Protein AF-A0A919ZHY4-F1 (afdb_monomer_lite)

pLDDT: mean 81.34, std 18.04, range [45.19, 97.44]

Sequence (97 aa):
MRNLLSIFLLAVLLSGCASEQDLTLETATSRALDKVPGCGNHLETFNKVNESQEKEDGFVITIQQDCEPKDGEGPQMRSDYTYYVTKNEVKIVKDNN

Radius of gyration: 21.45 Å; chains: 1; bounding box: 47×31×69 Å

Structure (mmCIF, N/CA/C/O backbone):
data_AF-A0A919ZHY4-F1
#
_entry.id   AF-A0A919ZHY4-F1
#
loop_
_atom_site.group_PDB
_atom_site.id
_atom_site.type_symbol
_atom_site.label_atom_id
_atom_site.label_alt_id
_atom_site.label_comp_id
_atom_site.label_asym_id
_atom_site.label_entity_id
_atom_site.lab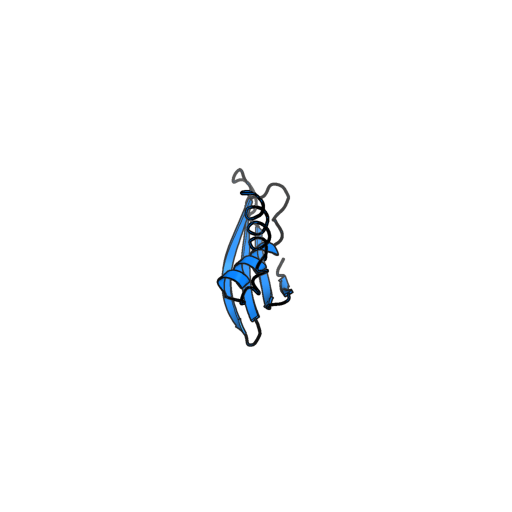el_seq_id
_atom_site.pdbx_PDB_ins_code
_atom_site.Cartn_x
_atom_site.Cartn_y
_atom_site.Cartn_z
_atom_site.occupancy
_atom_site.B_iso_or_equiv
_atom_site.auth_seq_id
_atom_site.auth_comp_id
_atom_site.auth_asym_id
_atom_site.auth_atom_id
_atom_site.pdbx_PDB_model_num
ATOM 1 N N . MET A 1 1 ? 34.985 -21.722 45.719 1.00 48.34 1 MET A N 1
ATOM 2 C CA . MET A 1 1 ? 33.636 -21.894 45.134 1.00 48.34 1 MET A CA 1
ATOM 3 C C . MET A 1 1 ? 33.112 -20.536 44.680 1.00 48.34 1 MET A C 1
ATOM 5 O O . MET A 1 1 ? 32.348 -19.893 45.379 1.00 48.34 1 MET A O 1
ATOM 9 N N . ARG A 1 2 ? 33.633 -20.046 43.554 1.00 48.62 2 ARG A N 1
ATOM 10 C CA . ARG A 1 2 ? 33.455 -18.675 43.060 1.00 48.62 2 ARG A CA 1
ATOM 11 C C . ARG A 1 2 ? 33.399 -18.768 41.539 1.00 48.62 2 ARG A C 1
ATOM 13 O O . ARG A 1 2 ? 34.424 -18.538 40.927 1.00 48.62 2 ARG A O 1
ATOM 20 N N . ASN A 1 3 ? 32.310 -19.307 40.975 1.00 50.69 3 ASN A N 1
ATOM 21 C CA . ASN A 1 3 ? 32.029 -19.254 39.523 1.00 50.69 3 ASN A CA 1
ATOM 22 C C . ASN A 1 3 ? 30.688 -19.880 39.073 1.00 50.69 3 ASN A C 1
ATOM 24 O O . ASN A 1 3 ? 30.517 -20.147 37.892 1.00 50.69 3 ASN A O 1
ATOM 28 N N . LEU A 1 4 ? 29.713 -20.108 39.964 1.00 53.50 4 LEU A N 1
ATOM 29 C CA . LEU A 1 4 ? 28.413 -20.686 39.568 1.00 53.50 4 LEU A CA 1
ATOM 30 C C . LEU A 1 4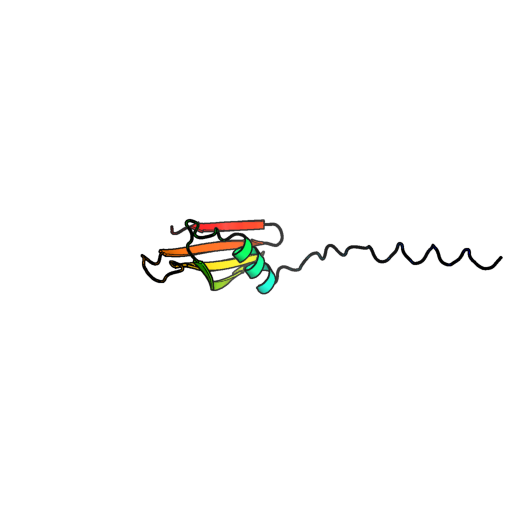 ? 27.291 -19.655 39.342 1.00 53.50 4 LEU A C 1
ATOM 32 O O . LEU A 1 4 ? 26.180 -20.042 39.008 1.00 53.50 4 LEU A O 1
ATOM 36 N N . LEU A 1 5 ? 27.559 -18.352 39.486 1.00 51.03 5 LEU A N 1
ATOM 37 C CA . LEU A 1 5 ? 26.530 -17.307 39.345 1.00 51.03 5 LEU A CA 1
ATOM 38 C C . LEU A 1 5 ? 26.439 -16.691 37.939 1.00 51.03 5 LEU A C 1
ATOM 40 O O . LEU A 1 5 ? 25.485 -15.979 37.649 1.00 51.03 5 LEU A O 1
ATOM 44 N N . SER A 1 6 ? 27.387 -16.972 37.044 1.00 52.75 6 SER A N 1
ATOM 45 C CA . SER A 1 6 ? 27.482 -16.265 35.756 1.00 52.75 6 SER A CA 1
ATOM 46 C C . SER A 1 6 ? 26.657 -16.876 34.618 1.00 52.75 6 SER A C 1
ATOM 48 O O . SER A 1 6 ? 26.645 -16.318 33.528 1.00 52.75 6 SER A O 1
ATOM 50 N N . ILE A 1 7 ? 25.959 -17.996 34.841 1.00 54.53 7 ILE A N 1
ATOM 51 C CA . ILE A 1 7 ? 25.206 -18.695 33.779 1.00 54.53 7 ILE A CA 1
ATOM 52 C C . ILE A 1 7 ? 23.713 -18.314 33.776 1.00 54.53 7 ILE A C 1
ATOM 54 O O . ILE A 1 7 ? 23.034 -18.479 32.769 1.00 54.53 7 ILE A O 1
ATOM 58 N N . PHE A 1 8 ? 23.190 -17.722 34.854 1.00 49.59 8 PHE A N 1
ATOM 59 C CA . PHE A 1 8 ? 21.747 -17.470 34.979 1.00 49.59 8 PHE A CA 1
ATOM 60 C C . PHE A 1 8 ? 21.251 -16.152 34.359 1.00 49.59 8 PHE A C 1
ATOM 62 O O . PHE A 1 8 ? 20.047 -15.921 34.311 1.00 49.59 8 PHE A O 1
ATOM 69 N N . LEU A 1 9 ? 22.148 -15.291 33.866 1.00 49.12 9 LEU A N 1
ATOM 70 C CA . LEU A 1 9 ? 21.794 -13.937 33.415 1.00 49.12 9 LEU A CA 1
ATOM 71 C C . LEU A 1 9 ? 21.651 -13.773 31.894 1.00 49.12 9 LEU A C 1
ATOM 73 O O . LEU A 1 9 ? 21.285 -12.692 31.445 1.00 49.12 9 LEU A O 1
ATOM 77 N N . LEU A 1 10 ? 21.8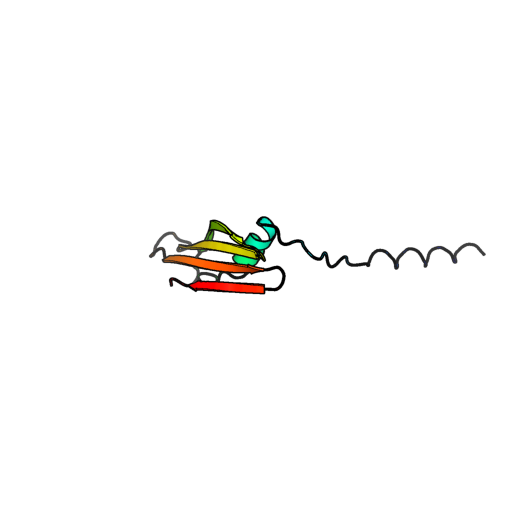98 -14.821 31.097 1.00 50.09 10 LEU A N 1
ATOM 78 C CA . LEU A 1 10 ? 21.817 -14.736 29.630 1.00 50.09 10 LEU A CA 1
ATOM 79 C C . LEU A 1 10 ? 20.512 -15.271 29.017 1.00 50.09 10 LEU A C 1
ATOM 81 O O . LEU A 1 10 ? 20.324 -15.154 27.812 1.00 50.09 10 LEU A O 1
ATOM 85 N N . ALA A 1 11 ? 19.602 -15.840 29.813 1.00 49.97 11 ALA A N 1
ATOM 86 C CA . ALA A 1 11 ? 18.373 -16.453 29.294 1.00 49.97 11 ALA A CA 1
ATOM 87 C C . ALA A 1 11 ? 17.163 -15.497 29.215 1.00 49.97 11 ALA A C 1
ATOM 89 O O . ALA A 1 11 ? 16.130 -15.873 28.673 1.00 49.97 11 ALA A O 1
ATOM 90 N N . VAL A 1 12 ? 17.263 -14.268 29.739 1.00 51.25 12 VAL A N 1
ATOM 91 C CA . VAL A 1 12 ? 16.095 -13.373 29.902 1.00 51.25 12 VAL A CA 1
ATOM 92 C C . VAL A 1 12 ? 15.951 -12.337 28.771 1.00 51.25 12 VAL A C 1
ATOM 94 O O . VAL A 1 12 ? 14.889 -11.743 28.609 1.00 51.25 12 VAL A O 1
ATOM 97 N N . LEU A 1 13 ? 16.969 -12.153 27.923 1.00 49.31 13 LEU A N 1
ATOM 98 C CA . LEU A 1 13 ? 16.958 -11.115 26.874 1.00 49.31 13 LEU A CA 1
ATOM 99 C C . LEU A 1 13 ? 16.424 -11.578 25.508 1.00 49.31 13 LEU A C 1
ATOM 101 O O . LEU A 1 13 ? 16.356 -10.778 24.583 1.00 49.31 13 LEU A O 1
ATOM 105 N N . LEU A 1 14 ? 16.002 -12.839 25.382 1.00 51.31 14 LEU A N 1
ATOM 106 C CA . LEU A 1 14 ? 15.271 -13.342 24.210 1.00 51.31 14 LEU A CA 1
ATOM 107 C C . LEU A 1 14 ? 13.773 -13.508 24.495 1.00 51.31 14 LEU A C 1
ATOM 109 O O . LEU A 1 14 ? 13.097 -14.298 23.838 1.00 51.31 14 LEU A O 1
ATOM 113 N N . SER A 1 15 ? 13.229 -12.738 25.444 1.00 48.19 15 SER A N 1
ATOM 114 C CA . SER A 1 15 ? 11.807 -12.401 25.390 1.00 48.19 15 SER A CA 1
ATOM 115 C C . SER A 1 15 ? 11.627 -11.461 24.202 1.00 48.19 15 SER A C 1
ATOM 117 O O . SER A 1 15 ? 11.627 -10.240 24.322 1.00 48.19 15 SER A O 1
ATOM 119 N N . GLY A 1 16 ? 11.566 -12.058 23.011 1.00 47.94 16 GLY A N 1
ATOM 120 C CA . GLY A 1 16 ? 11.042 -11.393 21.840 1.00 47.94 16 GLY A CA 1
ATOM 121 C C . GLY A 1 16 ? 9.655 -10.902 22.208 1.00 47.94 16 GLY A C 1
ATOM 122 O O . GLY A 1 16 ? 8.702 -11.679 22.219 1.00 47.94 16 GLY A O 1
ATOM 123 N N . CYS A 1 17 ? 9.551 -9.617 22.535 1.00 45.19 17 CYS A N 1
ATOM 124 C CA . CYS A 1 17 ? 8.318 -8.892 22.344 1.00 45.19 17 CYS A CA 1
ATOM 125 C C . CYS A 1 17 ? 8.029 -9.012 20.850 1.00 45.19 17 CYS A C 1
ATOM 127 O O . CYS A 1 17 ? 8.503 -8.213 20.044 1.00 45.19 17 CYS A O 1
ATOM 129 N N . ALA A 1 18 ? 7.272 -10.040 20.468 1.00 52.16 18 ALA A N 1
ATOM 130 C CA . ALA A 1 18 ? 6.358 -9.913 19.356 1.00 52.16 18 ALA A CA 1
ATOM 131 C C . ALA A 1 18 ? 5.416 -8.787 19.778 1.00 52.16 18 ALA A C 1
ATOM 133 O O . ALA A 1 18 ? 4.415 -9.019 20.450 1.00 52.16 18 ALA A O 1
ATOM 134 N N . SER A 1 19 ? 5.856 -7.549 19.533 1.00 51.62 19 SER A N 1
ATOM 135 C CA . SER A 1 19 ? 5.055 -6.358 19.724 1.00 51.62 19 SER A CA 1
ATOM 136 C C . SER A 1 19 ? 3.766 -6.646 18.980 1.00 51.62 19 SER A C 1
ATOM 138 O O . SER A 1 19 ? 3.790 -6.778 17.757 1.00 51.62 19 SER A O 1
ATOM 140 N N . GLU A 1 20 ? 2.660 -6.776 19.706 1.00 52.53 20 GLU A N 1
ATOM 141 C CA . GLU A 1 20 ? 1.356 -6.478 19.139 1.00 52.53 20 GLU A CA 1
ATOM 142 C C . GLU A 1 20 ? 1.488 -5.043 18.634 1.00 52.53 20 GLU A C 1
ATOM 144 O O . GLU A 1 20 ? 1.484 -4.087 19.404 1.00 52.53 20 GLU A O 1
ATOM 149 N N . GLN A 1 21 ? 1.848 -4.897 17.360 1.00 60.19 21 GLN A N 1
ATOM 150 C CA . GLN A 1 21 ? 2.108 -3.602 16.769 1.00 60.19 21 GLN A CA 1
ATOM 151 C C . GLN A 1 21 ? 0.735 -2.962 16.647 1.00 60.19 21 GLN A C 1
ATOM 153 O O . GLN A 1 21 ? -0.108 -3.430 15.874 1.00 60.19 21 GLN A O 1
ATOM 158 N N . ASP A 1 22 ? 0.472 -1.960 17.482 1.00 72.25 22 ASP A N 1
ATOM 159 C CA . ASP A 1 22 ? -0.749 -1.190 17.351 1.00 72.25 22 ASP A CA 1
ATOM 160 C C . ASP A 1 22 ? -0.860 -0.681 15.916 1.00 72.25 22 ASP A C 1
ATOM 162 O O . ASP A 1 22 ? 0.116 -0.248 15.298 1.00 72.25 22 ASP A O 1
ATOM 166 N N . LEU A 1 23 ? -2.060 -0.810 15.356 1.00 86.75 23 LEU A N 1
ATOM 167 C CA . LEU A 1 23 ? -2.313 -0.416 13.985 1.00 86.75 23 LEU A CA 1
ATOM 168 C C . LEU A 1 23 ? -2.352 1.108 13.936 1.00 86.75 23 LEU A C 1
ATOM 170 O O . LEU A 1 23 ? -3.379 1.724 14.195 1.00 86.75 23 LEU A O 1
ATOM 174 N N . THR A 1 24 ? -1.208 1.702 13.630 1.00 93.19 24 THR A N 1
ATOM 175 C CA . THR A 1 24 ? -1.082 3.125 13.323 1.00 93.19 24 THR A CA 1
ATOM 176 C C . THR A 1 24 ? -1.209 3.344 11.819 1.00 93.19 24 THR A C 1
ATOM 178 O O . THR A 1 24 ? -1.014 2.412 11.034 1.00 93.19 24 THR A O 1
ATOM 181 N N . LEU A 1 25 ? -1.471 4.584 11.396 1.00 93.62 25 LEU A N 1
ATOM 182 C CA . LEU A 1 25 ? -1.464 4.944 9.977 1.00 93.62 25 LEU A CA 1
ATOM 183 C C . LEU A 1 25 ? -0.126 4.590 9.303 1.00 93.62 25 LEU A C 1
ATOM 185 O O . LEU A 1 25 ? -0.117 4.098 8.177 1.00 93.62 25 LEU A O 1
ATOM 189 N N . GLU A 1 26 ? 0.998 4.797 9.991 1.00 94.25 26 GLU A N 1
ATOM 190 C CA . GLU A 1 26 ? 2.334 4.473 9.480 1.00 94.25 26 GLU A CA 1
ATOM 191 C C . GLU A 1 26 ? 2.487 2.964 9.248 1.00 94.25 26 GLU A C 1
ATOM 193 O O . GLU A 1 26 ? 2.842 2.528 8.151 1.00 94.25 26 GLU A O 1
ATOM 198 N N . THR A 1 27 ? 2.140 2.149 10.249 1.00 94.19 27 THR A N 1
ATOM 199 C CA . THR A 1 27 ? 2.203 0.686 10.137 1.00 94.19 27 THR A CA 1
ATOM 200 C C . THR A 1 27 ? 1.213 0.159 9.097 1.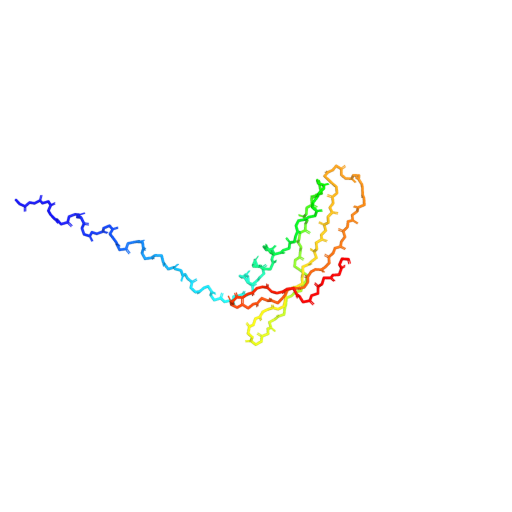00 94.19 27 THR A C 1
ATOM 202 O O . THR A 1 27 ? 1.554 -0.742 8.333 1.00 94.19 27 THR A O 1
ATOM 205 N N . ALA A 1 28 ? 0.006 0.727 9.017 1.00 94.94 28 ALA A N 1
ATOM 206 C CA . ALA A 1 28 ? -0.991 0.358 8.016 1.00 94.94 28 ALA A CA 1
ATOM 207 C C . ALA A 1 28 ? -0.511 0.671 6.592 1.00 94.94 28 ALA A C 1
ATOM 209 O O . ALA A 1 28 ? -0.635 -0.161 5.696 1.00 94.94 28 ALA A O 1
ATOM 210 N N . THR A 1 29 ? 0.093 1.843 6.404 1.00 96.06 29 THR A N 1
ATOM 211 C CA . THR A 1 29 ? 0.661 2.279 5.125 1.00 96.06 29 THR A CA 1
ATOM 212 C C . THR A 1 29 ? 1.810 1.379 4.689 1.00 96.06 29 THR A C 1
ATOM 214 O O . THR A 1 29 ? 1.822 0.913 3.552 1.00 96.06 29 THR A O 1
ATOM 217 N N . SER A 1 30 ? 2.740 1.085 5.601 1.00 95.88 30 SER A N 1
ATOM 218 C CA . SER A 1 30 ? 3.854 0.165 5.349 1.00 95.88 30 SER A CA 1
ATOM 219 C C . SER A 1 30 ? 3.344 -1.221 4.929 1.00 95.88 30 SER A C 1
ATOM 221 O O . SER A 1 30 ? 3.701 -1.734 3.870 1.00 95.88 30 SER A O 1
ATOM 223 N N . ARG A 1 31 ? 2.374 -1.767 5.676 1.00 95.19 31 ARG A N 1
ATOM 224 C CA . ARG A 1 31 ? 1.736 -3.054 5.356 1.00 95.19 31 ARG A CA 1
ATOM 225 C C . ARG A 1 31 ? 0.998 -3.055 4.016 1.00 95.19 31 ARG A C 1
ATOM 227 O O . ARG A 1 31 ? 0.942 -4.101 3.374 1.00 95.19 31 ARG A O 1
ATOM 234 N N . ALA A 1 32 ? 0.397 -1.936 3.612 1.00 95.88 32 ALA A N 1
ATOM 235 C CA . ALA A 1 32 ? -0.243 -1.810 2.305 1.00 95.88 32 ALA A CA 1
ATOM 236 C C . ALA A 1 32 ? 0.797 -1.768 1.175 1.00 95.88 32 ALA A C 1
ATOM 238 O O . ALA A 1 32 ? 0.643 -2.487 0.191 1.00 95.88 32 ALA A O 1
ATOM 239 N N . LEU A 1 33 ? 1.878 -0.995 1.340 1.00 95.50 33 LEU A N 1
ATOM 240 C CA . LEU A 1 33 ? 2.980 -0.903 0.373 1.00 95.50 33 LEU A CA 1
ATOM 241 C C . LEU A 1 33 ? 3.639 -2.264 0.117 1.00 95.50 33 LEU A C 1
ATOM 243 O O . LEU A 1 33 ? 3.885 -2.601 -1.039 1.00 95.50 33 LEU A O 1
ATOM 247 N N . ASP A 1 34 ? 3.821 -3.082 1.157 1.00 95.19 34 ASP A N 1
ATOM 248 C CA . ASP A 1 34 ? 4.358 -4.449 1.046 1.00 95.19 34 ASP A CA 1
ATOM 249 C C . ASP A 1 34 ? 3.475 -5.402 0.217 1.00 95.19 34 ASP A C 1
ATOM 251 O O . ASP A 1 34 ? 3.909 -6.493 -0.166 1.00 95.19 34 ASP A O 1
ATOM 255 N N . LYS A 1 35 ? 2.209 -5.038 -0.028 1.00 94.88 35 LYS A N 1
ATOM 256 C CA . LYS A 1 35 ? 1.259 -5.825 -0.829 1.00 94.88 35 LYS A CA 1
ATOM 257 C C . LYS A 1 35 ? 1.087 -5.320 -2.254 1.00 94.88 35 LYS A C 1
ATOM 259 O O . LYS A 1 35 ? 0.432 -6.012 -3.036 1.00 94.88 35 LYS A O 1
ATOM 264 N N . VAL A 1 36 ? 1.663 -4.170 -2.597 1.00 93.31 36 VAL A N 1
ATOM 265 C CA . VAL A 1 36 ? 1.623 -3.646 -3.962 1.00 93.31 36 VAL A CA 1
ATOM 266 C C . VAL A 1 36 ? 2.494 -4.539 -4.854 1.00 93.31 36 VAL A C 1
ATOM 268 O O . VAL A 1 36 ? 3.667 -4.753 -4.534 1.00 93.31 36 VAL A O 1
ATOM 271 N N . PRO A 1 37 ? 1.963 -5.092 -5.959 1.00 91.69 37 PRO A N 1
ATOM 272 C CA . PRO A 1 37 ? 2.766 -5.898 -6.872 1.00 91.69 37 PRO A CA 1
ATOM 273 C C . PRO A 1 37 ? 3.848 -5.036 -7.534 1.00 91.69 37 PRO A C 1
ATOM 275 O O . PRO A 1 37 ? 3.636 -3.860 -7.787 1.00 91.69 37 PRO A O 1
ATOM 278 N N . GLY A 1 38 ? 5.014 -5.603 -7.842 1.00 90.50 38 GLY A N 1
ATOM 279 C CA . GLY A 1 38 ? 6.009 -4.900 -8.660 1.00 90.50 38 GLY A CA 1
ATOM 280 C C . GLY A 1 38 ? 5.581 -4.827 -10.129 1.00 90.50 38 GLY A C 1
ATOM 281 O O . GLY A 1 38 ? 4.925 -5.742 -10.624 1.00 90.50 38 GLY A O 1
ATOM 282 N N . CYS A 1 39 ? 6.026 -3.796 -10.850 1.00 88.62 39 CYS A N 1
ATOM 283 C CA . CYS A 1 39 ? 5.683 -3.574 -12.263 1.00 88.62 39 CYS A CA 1
ATOM 284 C C . CYS A 1 39 ? 6.188 -4.664 -13.236 1.00 88.62 39 CYS A C 1
ATOM 286 O O . CYS A 1 39 ? 5.734 -4.745 -14.377 1.00 88.62 39 CYS A O 1
ATOM 288 N N . GLY A 1 40 ? 7.138 -5.508 -12.811 1.00 84.62 40 GLY A N 1
ATOM 289 C CA . GLY A 1 40 ? 7.739 -6.548 -13.652 1.00 84.62 40 GLY A CA 1
ATOM 290 C C . GLY A 1 40 ? 8.574 -5.991 -14.817 1.00 84.62 40 GLY A C 1
ATOM 291 O O . GLY A 1 40 ? 8.899 -4.809 -14.859 1.00 84.62 40 GLY A O 1
ATOM 292 N N . ASN A 1 41 ? 8.970 -6.867 -15.751 1.00 78.06 41 ASN A N 1
ATOM 293 C CA . ASN A 1 41 ? 9.526 -6.529 -17.077 1.00 78.06 41 ASN A CA 1
ATOM 294 C C . ASN A 1 41 ? 10.601 -5.422 -17.124 1.00 78.06 41 ASN A C 1
ATOM 296 O O . ASN A 1 41 ? 10.612 -4.606 -18.038 1.00 78.06 41 ASN A O 1
ATOM 300 N N . HIS A 1 42 ? 11.518 -5.405 -16.153 1.00 79.25 42 HIS A N 1
ATOM 301 C CA . HIS A 1 42 ? 12.592 -4.405 -16.045 1.00 79.25 42 HIS A CA 1
ATOM 302 C C . HIS A 1 42 ? 12.125 -2.950 -15.887 1.00 79.25 42 HIS A C 1
ATOM 304 O O . HIS A 1 42 ? 12.947 -2.045 -16.022 1.00 79.25 42 HIS A O 1
ATOM 310 N N . LEU A 1 43 ? 10.859 -2.728 -15.536 1.00 87.88 43 LEU A N 1
ATOM 311 C CA . LEU A 1 43 ? 10.341 -1.413 -15.186 1.00 87.88 43 LEU A CA 1
ATOM 312 C C . LEU A 1 43 ? 10.734 -1.055 -13.750 1.00 87.88 43 LEU A C 1
ATOM 314 O O . LEU A 1 43 ? 10.764 -1.908 -12.856 1.00 87.88 43 LEU A O 1
ATOM 318 N N . GLU A 1 44 ? 11.034 0.216 -13.533 1.00 90.75 44 GLU A N 1
ATOM 319 C CA . GLU A 1 44 ? 11.145 0.802 -12.206 1.00 90.75 44 GLU A CA 1
ATOM 320 C C . GLU A 1 44 ? 9.748 1.016 -11.632 1.00 90.75 44 GLU A C 1
ATOM 322 O O . GLU A 1 44 ? 8.813 1.380 -12.342 1.00 90.75 44 GLU A O 1
ATOM 327 N N . THR A 1 45 ? 9.599 0.717 -10.345 1.00 92.19 45 THR A N 1
ATOM 328 C CA . THR A 1 45 ? 8.328 0.821 -9.629 1.00 92.19 45 THR A CA 1
ATOM 329 C C . THR A 1 45 ? 8.408 1.978 -8.650 1.00 92.19 45 THR A C 1
ATOM 331 O O . THR A 1 45 ? 9.228 1.950 -7.730 1.00 92.19 45 THR A O 1
ATOM 334 N N . PHE A 1 46 ? 7.523 2.955 -8.808 1.00 92.88 46 PHE A N 1
ATOM 335 C CA . PHE A 1 46 ? 7.377 4.082 -7.898 1.00 92.88 46 PHE A CA 1
ATOM 336 C C . PHE A 1 46 ? 5.996 4.026 -7.262 1.00 92.88 46 PHE A C 1
ATOM 338 O O . PHE A 1 46 ? 4.982 4.158 -7.938 1.00 92.88 46 PHE A O 1
ATOM 345 N N . ASN A 1 47 ? 5.954 3.831 -5.947 1.00 94.69 47 ASN A N 1
ATOM 346 C CA . ASN A 1 47 ? 4.704 3.784 -5.201 1.00 94.69 47 ASN A CA 1
ATOM 347 C C . ASN A 1 47 ? 4.540 5.072 -4.398 1.00 94.69 47 ASN A C 1
ATOM 349 O O . ASN A 1 47 ? 5.453 5.498 -3.685 1.00 94.69 47 ASN A O 1
ATOM 353 N N . LYS A 1 48 ? 3.354 5.666 -4.474 1.00 95.38 48 LYS A N 1
ATOM 354 C CA . LYS A 1 48 ? 2.980 6.856 -3.717 1.00 95.38 48 LYS A CA 1
ATOM 355 C C . LYS A 1 48 ? 1.631 6.638 -3.052 1.00 95.38 48 LYS A C 1
ATOM 357 O O . LYS A 1 48 ? 0.650 6.293 -3.700 1.00 95.38 48 LYS A O 1
ATOM 362 N N . VAL A 1 49 ? 1.564 6.907 -1.756 1.00 95.94 49 VAL A N 1
ATOM 363 C CA . VAL A 1 49 ? 0.295 6.941 -1.026 1.00 95.94 49 VAL A CA 1
ATOM 364 C C . VAL A 1 49 ? -0.428 8.231 -1.397 1.00 95.94 49 VAL A C 1
ATOM 366 O O . VAL A 1 49 ? 0.076 9.324 -1.135 1.00 95.94 49 VAL A O 1
ATOM 369 N N . ASN A 1 50 ? -1.584 8.103 -2.041 1.00 94.19 50 ASN A N 1
ATOM 370 C CA . ASN A 1 50 ? -2.395 9.243 -2.463 1.00 94.19 50 ASN A CA 1
ATOM 371 C C . ASN A 1 50 ? -3.426 9.628 -1.401 1.00 94.19 50 ASN A C 1
ATOM 373 O O . ASN A 1 50 ? -3.647 10.814 -1.167 1.00 94.19 50 ASN A O 1
ATOM 377 N N . GLU A 1 51 ? -4.040 8.638 -0.752 1.00 95.00 51 GLU A N 1
ATOM 378 C CA . GLU A 1 51 ? -5.076 8.858 0.254 1.00 95.00 51 GLU A CA 1
ATOM 379 C C . GLU A 1 51 ? -4.998 7.801 1.356 1.00 95.00 51 GLU A C 1
ATOM 381 O O . GLU A 1 51 ? -4.673 6.638 1.110 1.00 95.00 51 GLU A O 1
ATOM 386 N N . SER A 1 52 ? -5.334 8.214 2.575 1.00 95.62 52 SER A N 1
ATOM 387 C CA . SER A 1 52 ? -5.509 7.328 3.717 1.00 95.62 52 SER A CA 1
ATOM 388 C C . SER A 1 52 ? -6.712 7.762 4.541 1.00 95.62 52 SER A C 1
ATOM 390 O O . SER A 1 52 ? -6.801 8.927 4.931 1.00 95.62 52 SER A O 1
ATOM 392 N N . GLN A 1 53 ? -7.604 6.827 4.851 1.00 96.44 53 GLN A N 1
ATOM 393 C CA . GLN A 1 53 ? -8.799 7.076 5.647 1.00 96.44 53 GLN A CA 1
ATOM 394 C C . GLN A 1 53 ? -8.879 6.088 6.810 1.00 96.44 53 GLN A C 1
ATOM 396 O O . GLN A 1 53 ? -8.876 4.877 6.601 1.00 96.44 53 GLN A O 1
ATOM 401 N N . GLU A 1 54 ? -9.008 6.603 8.028 1.00 95.50 54 GLU A N 1
ATOM 402 C CA . GLU A 1 54 ? -9.268 5.790 9.217 1.00 95.50 54 GLU A CA 1
ATOM 403 C C . GLU A 1 54 ? -10.722 5.282 9.230 1.00 95.50 54 GLU A C 1
ATOM 405 O O . GLU A 1 54 ? -11.660 5.985 8.829 1.00 95.50 54 GLU A O 1
ATOM 410 N N . LYS A 1 55 ? -10.899 4.034 9.661 1.00 93.88 55 LYS A N 1
ATOM 411 C CA . LYS A 1 55 ? -12.174 3.335 9.861 1.00 93.88 55 LYS A CA 1
ATOM 412 C C . LYS A 1 55 ? -12.204 2.748 11.272 1.00 93.88 55 LYS A C 1
ATOM 414 O O . LYS A 1 55 ? -11.202 2.762 11.973 1.00 93.88 55 LYS A O 1
ATOM 419 N N . GLU A 1 56 ? -13.358 2.225 11.677 1.00 90.38 56 GLU A N 1
ATOM 420 C CA . GLU A 1 56 ? -13.589 1.725 13.040 1.00 90.38 56 GLU A CA 1
ATOM 421 C C . GLU A 1 56 ? -12.572 0.656 13.485 1.00 90.38 56 GLU A C 1
ATOM 423 O O . GLU A 1 56 ? -12.126 0.679 14.629 1.00 90.38 56 GLU A O 1
ATOM 428 N N . ASP A 1 57 ? -12.162 -0.243 12.584 1.00 92.31 57 ASP A N 1
ATOM 429 C CA . ASP A 1 57 ? -11.235 -1.347 12.871 1.00 92.31 57 ASP A CA 1
ATOM 430 C C . ASP A 1 57 ? -9.967 -1.355 11.991 1.00 92.31 57 ASP A C 1
ATOM 432 O O . ASP A 1 57 ? -9.214 -2.338 11.980 1.00 92.31 57 ASP A O 1
ATOM 436 N N . GLY A 1 58 ? -9.696 -0.271 11.254 1.00 94.75 58 GLY A N 1
ATOM 437 C CA . GLY A 1 58 ? -8.610 -0.265 10.278 1.00 94.75 58 GLY A CA 1
ATOM 438 C C . GLY A 1 58 ? -8.392 1.033 9.509 1.00 94.75 58 GLY A C 1
ATOM 439 O O . GLY A 1 58 ? -8.900 2.094 9.856 1.00 94.75 58 GLY A O 1
ATOM 440 N N . PHE A 1 59 ? -7.634 0.927 8.420 1.00 96.88 59 PHE A N 1
ATOM 441 C CA . PHE A 1 59 ? -7.359 2.017 7.487 1.00 96.88 59 PHE A CA 1
ATOM 442 C C . PHE A 1 59 ? -7.649 1.580 6.055 1.00 96.88 59 PHE A C 1
ATOM 444 O O . PHE A 1 59 ? -7.294 0.477 5.642 1.00 96.88 59 PHE A O 1
ATOM 451 N N . VAL A 1 60 ? -8.256 2.467 5.273 1.00 96.88 60 VAL A N 1
ATOM 452 C CA . VAL A 1 60 ? -8.293 2.363 3.812 1.00 96.88 60 VAL A CA 1
ATOM 453 C C . VAL A 1 60 ? -7.128 3.180 3.266 1.00 96.88 60 VAL A C 1
ATOM 455 O O . VAL A 1 60 ? -7.053 4.375 3.541 1.00 96.88 60 VAL A O 1
ATOM 458 N N . ILE A 1 61 ? -6.224 2.553 2.517 1.00 97.44 61 ILE A N 1
ATOM 459 C CA . ILE A 1 61 ? -5.032 3.187 1.940 1.00 97.44 61 ILE A CA 1
ATOM 460 C C . ILE A 1 61 ? -5.096 3.057 0.418 1.00 97.44 61 ILE A C 1
ATOM 462 O O . ILE A 1 61 ? -5.191 1.943 -0.099 1.00 97.44 61 ILE A O 1
ATOM 466 N N . THR A 1 62 ? -5.015 4.177 -0.295 1.00 96.94 62 THR A N 1
ATOM 467 C CA . THR A 1 62 ? -4.943 4.214 -1.761 1.00 96.94 62 THR A CA 1
ATOM 468 C C . THR A 1 62 ? -3.524 4.552 -2.194 1.00 96.94 62 THR A C 1
ATOM 470 O O . THR A 1 62 ? -2.983 5.601 -1.829 1.00 96.94 62 THR A O 1
ATOM 473 N N . ILE A 1 63 ? -2.928 3.665 -2.984 1.00 96.94 63 ILE A N 1
ATOM 474 C CA . ILE A 1 63 ? -1.558 3.758 -3.478 1.00 96.94 63 ILE A CA 1
ATOM 475 C C . ILE A 1 63 ? -1.601 3.868 -4.996 1.00 96.94 63 ILE A C 1
ATOM 477 O O . ILE A 1 63 ? -2.124 2.981 -5.664 1.00 96.94 63 ILE A O 1
ATOM 481 N N . GLN A 1 64 ? -1.013 4.933 -5.524 1.00 95.94 64 GLN A N 1
ATOM 482 C CA . GLN A 1 64 ? -0.695 5.046 -6.938 1.00 95.94 64 GLN A CA 1
ATOM 483 C C . GLN A 1 64 ? 0.658 4.396 -7.183 1.00 95.94 64 GLN A C 1
ATOM 485 O O . GLN A 1 64 ? 1.645 4.709 -6.512 1.00 95.94 64 GLN A O 1
ATOM 490 N N . GLN A 1 65 ? 0.690 3.507 -8.158 1.00 95.00 65 GLN A N 1
ATOM 491 C CA . GLN A 1 65 ? 1.893 2.920 -8.700 1.00 95.00 65 GLN A CA 1
ATOM 492 C C . GLN A 1 65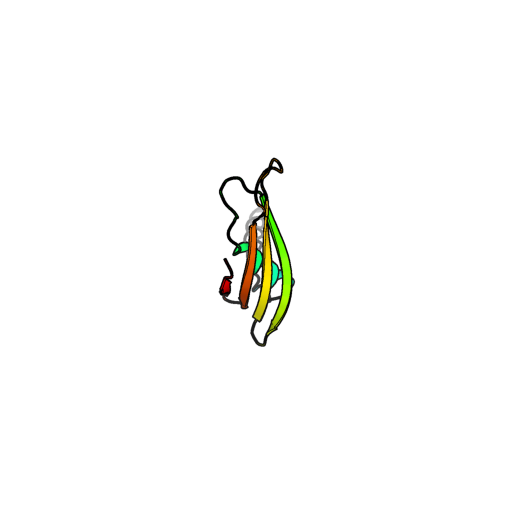 ? 2.157 3.520 -10.075 1.00 95.00 65 GLN A C 1
ATOM 494 O O . GLN A 1 65 ? 1.308 3.450 -10.962 1.00 95.00 65 GLN A O 1
ATOM 499 N N . ASP A 1 66 ? 3.353 4.063 -10.244 1.00 92.94 66 ASP A N 1
ATOM 500 C CA . ASP A 1 66 ? 3.911 4.432 -11.533 1.00 92.94 66 ASP A CA 1
ATOM 501 C C . ASP A 1 66 ? 4.987 3.408 -11.919 1.00 92.94 66 ASP A C 1
ATOM 503 O O . ASP A 1 66 ? 5.898 3.106 -11.143 1.00 92.94 66 ASP A O 1
ATOM 507 N N . CYS A 1 67 ? 4.861 2.863 -13.124 1.00 91.94 67 CYS A N 1
ATOM 508 C CA . CYS A 1 67 ? 5.809 1.940 -13.727 1.00 91.94 67 CYS A CA 1
ATOM 509 C C . CYS A 1 67 ? 6.516 2.635 -14.886 1.00 91.94 67 CYS A C 1
ATOM 511 O O . CYS A 1 67 ? 5.870 2.976 -15.883 1.00 91.94 67 CYS A O 1
ATOM 513 N N . GLU A 1 68 ? 7.829 2.823 -14.770 1.00 91.44 68 GLU A N 1
ATOM 514 C CA . GLU A 1 68 ? 8.624 3.573 -15.748 1.00 91.44 68 GLU A CA 1
ATOM 515 C C . GLU A 1 68 ? 9.772 2.722 -16.322 1.00 91.44 68 GLU A C 1
ATOM 517 O O . GLU A 1 68 ? 10.333 1.879 -15.619 1.00 91.44 68 GLU A O 1
ATOM 522 N N . PRO A 1 69 ? 10.151 2.894 -17.600 1.00 88.19 69 PRO A N 1
ATOM 523 C CA . PRO A 1 69 ? 11.340 2.255 -18.160 1.00 88.19 69 PRO A CA 1
ATOM 524 C C . PRO A 1 69 ? 12.625 2.815 -17.540 1.00 88.19 69 PRO A C 1
ATOM 526 O O . PRO A 1 69 ? 12.790 4.029 -17.454 1.00 88.19 69 PRO A O 1
ATOM 529 N N . LYS A 1 70 ? 13.584 1.943 -17.206 1.00 82.31 70 LYS A N 1
ATOM 530 C CA . LYS A 1 70 ? 14.892 2.335 -16.635 1.00 82.31 70 LYS A CA 1
ATOM 531 C C . LYS A 1 70 ? 15.677 3.325 -17.489 1.00 82.31 70 LYS A C 1
ATOM 533 O O . LYS A 1 70 ? 16.340 4.210 -16.964 1.00 82.31 70 LYS A O 1
ATOM 538 N N . ASP A 1 71 ? 15.593 3.161 -18.803 1.00 82.62 71 ASP A N 1
ATOM 539 C CA . ASP A 1 71 ? 16.358 3.953 -19.764 1.00 82.62 71 ASP A CA 1
ATOM 540 C C . ASP A 1 71 ? 15.542 5.136 -20.324 1.00 82.62 71 ASP A C 1
ATOM 542 O O . ASP A 1 71 ? 15.951 5.774 -21.291 1.00 82.62 71 ASP A O 1
ATOM 546 N N . GLY A 1 72 ? 14.375 5.438 -19.734 1.00 72.25 72 GLY A N 1
ATOM 547 C CA . GLY A 1 72 ? 13.529 6.584 -20.091 1.00 72.25 72 GLY A CA 1
ATOM 548 C C . GLY A 1 72 ? 12.752 6.458 -21.408 1.00 72.25 72 GLY A C 1
ATOM 549 O O . GLY A 1 72 ? 11.886 7.286 -21.684 1.00 72.25 72 GLY A O 1
ATOM 550 N N . GLU A 1 73 ? 13.007 5.424 -22.213 1.00 72.44 73 GLU A N 1
ATOM 551 C CA . GLU A 1 73 ? 12.252 5.145 -23.437 1.00 72.44 73 GLU A CA 1
ATOM 552 C C . GLU A 1 73 ? 11.163 4.089 -23.196 1.00 72.44 73 GLU A C 1
ATOM 554 O O . GLU A 1 73 ? 11.448 2.926 -22.915 1.00 72.44 73 GLU A O 1
ATOM 559 N N . GLY A 1 74 ? 9.892 4.486 -23.327 1.00 68.56 74 GLY A N 1
ATOM 560 C CA . GLY A 1 74 ? 8.744 3.575 -23.280 1.00 68.56 74 GLY A CA 1
ATOM 561 C C . GLY A 1 74 ? 7.503 4.160 -22.595 1.00 68.56 74 GLY A C 1
ATOM 562 O O . GLY A 1 74 ? 7.553 5.259 -22.043 1.00 68.56 74 GLY A O 1
ATOM 563 N N . PRO A 1 75 ? 6.360 3.455 -22.659 1.00 68.88 75 PRO A N 1
ATOM 564 C CA . PRO A 1 75 ? 5.118 3.914 -22.052 1.00 68.88 75 PRO A CA 1
ATOM 565 C C . PRO A 1 75 ? 5.183 3.821 -20.524 1.00 68.88 75 PRO A C 1
ATOM 567 O O . PRO A 1 75 ? 5.521 2.775 -19.970 1.00 68.88 75 PRO A O 1
ATOM 570 N N . GLN A 1 76 ? 4.800 4.904 -19.851 1.00 82.25 76 GLN A N 1
ATOM 571 C CA . GLN A 1 76 ? 4.524 4.889 -18.419 1.00 82.25 76 GLN A CA 1
ATOM 572 C C . GLN A 1 76 ? 3.171 4.217 -18.180 1.00 82.25 76 GLN A C 1
ATOM 574 O O . GLN A 1 76 ? 2.175 4.572 -18.818 1.00 82.25 76 GLN A O 1
ATOM 579 N N . MET A 1 77 ? 3.131 3.257 -17.258 1.00 88.06 77 MET A N 1
ATOM 580 C CA . MET A 1 77 ? 1.875 2.679 -16.776 1.00 88.06 77 MET A CA 1
ATOM 581 C C . MET A 1 77 ? 1.577 3.232 -15.389 1.00 88.06 77 MET A C 1
ATOM 583 O O . MET A 1 77 ? 2.478 3.340 -14.559 1.00 88.06 77 MET A O 1
ATOM 587 N N . ARG A 1 78 ? 0.315 3.594 -15.157 1.00 91.56 78 ARG A N 1
ATOM 588 C CA . ARG A 1 78 ? -0.169 4.081 -13.869 1.00 91.56 78 ARG A CA 1
ATOM 589 C C . ARG A 1 78 ? -1.347 3.234 -13.427 1.00 91.56 78 ARG A C 1
ATOM 591 O O . ARG A 1 78 ? -2.328 3.144 -14.163 1.00 91.56 78 ARG A O 1
ATOM 598 N N . SER A 1 79 ? -1.258 2.710 -12.213 1.00 92.94 79 SER A N 1
ATOM 599 C CA . SER A 1 79 ? -2.300 1.891 -11.598 1.00 92.94 79 SER A CA 1
ATOM 600 C C . SER A 1 79 ? -2.572 2.384 -10.184 1.00 92.94 79 SER A C 1
ATOM 602 O O . SER A 1 79 ? -1.650 2.771 -9.4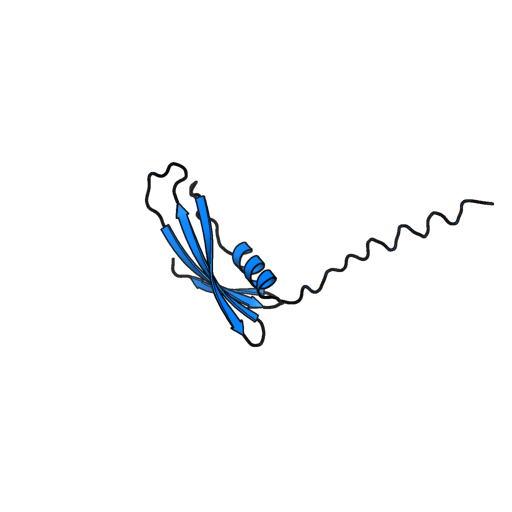70 1.00 92.94 79 SER A O 1
ATOM 604 N N . ASP A 1 80 ? -3.834 2.348 -9.767 1.00 94.62 80 ASP A N 1
ATOM 605 C CA . ASP A 1 80 ? -4.231 2.676 -8.400 1.00 94.62 80 ASP A CA 1
ATOM 606 C C . ASP A 1 80 ? -4.695 1.409 -7.679 1.00 94.62 80 ASP A C 1
ATOM 608 O O . ASP A 1 80 ? -5.616 0.721 -8.133 1.00 94.62 80 ASP A O 1
ATOM 612 N N . TYR A 1 81 ? -4.094 1.140 -6.523 1.00 94.75 81 TYR A N 1
ATOM 613 C CA . TYR A 1 81 ? -4.456 0.041 -5.635 1.00 94.75 81 TYR A CA 1
ATOM 614 C C . TYR A 1 81 ? -5.056 0.593 -4.348 1.00 94.75 81 TYR A C 1
ATOM 616 O O . TYR A 1 81 ? -4.428 1.387 -3.646 1.00 94.75 81 TYR A O 1
ATOM 624 N N . THR A 1 82 ? -6.256 0.139 -3.994 1.00 96.25 82 THR A N 1
ATOM 625 C CA . THR A 1 82 ? -6.867 0.475 -2.703 1.00 96.25 82 THR A CA 1
ATOM 626 C C . THR A 1 82 ? -6.864 -0.748 -1.805 1.00 96.25 82 THR A C 1
ATOM 628 O O . THR A 1 82 ? -7.462 -1.771 -2.143 1.00 96.25 82 THR A O 1
ATOM 631 N N . TYR A 1 83 ? -6.247 -0.628 -0.633 1.00 96.56 83 TYR A N 1
ATOM 632 C CA . TYR A 1 83 ? -6.196 -1.673 0.381 1.00 96.56 83 TYR A CA 1
ATOM 633 C C . TYR A 1 83 ? -7.002 -1.291 1.617 1.00 96.56 83 TYR A C 1
ATOM 635 O O . TYR A 1 83 ? -6.999 -0.140 2.043 1.00 96.56 83 TYR A O 1
ATOM 643 N N . TYR A 1 84 ? -7.645 -2.284 2.224 1.00 96.88 84 TYR A N 1
ATOM 644 C CA . TYR A 1 84 ? -8.153 -2.224 3.583 1.00 96.88 84 TYR A CA 1
ATOM 645 C C . TYR A 1 84 ? -7.194 -2.960 4.508 1.00 96.88 84 TYR A C 1
ATOM 647 O O . TYR A 1 84 ? -6.916 -4.145 4.307 1.00 96.88 84 TYR A O 1
ATOM 655 N N . VAL A 1 85 ? -6.679 -2.256 5.508 1.00 96.81 85 VAL A N 1
ATOM 656 C CA . VAL A 1 85 ? -5.685 -2.770 6.444 1.00 96.81 85 VAL A CA 1
ATOM 657 C C . VAL A 1 85 ? -6.282 -2.788 7.838 1.00 96.81 85 VAL A C 1
ATOM 659 O O . VAL A 1 85 ? -6.626 -1.741 8.378 1.00 96.81 85 VAL A O 1
ATOM 662 N N . THR A 1 86 ? -6.361 -3.972 8.433 1.00 95.06 86 THR A N 1
ATOM 663 C CA . THR A 1 86 ? -6.733 -4.157 9.841 1.00 95.06 86 THR A CA 1
ATOM 664 C C . THR A 1 86 ? -5.529 -4.676 10.621 1.00 95.06 86 THR A C 1
ATOM 666 O O . THR A 1 86 ? -4.476 -4.990 10.053 1.00 95.06 86 THR A O 1
ATOM 669 N N . LYS A 1 87 ? -5.675 -4.836 11.942 1.00 90.50 87 LYS A N 1
ATOM 670 C CA . LYS A 1 87 ? -4.644 -5.489 12.767 1.00 90.50 87 LYS A CA 1
ATOM 671 C C . LYS A 1 87 ? -4.275 -6.873 12.210 1.00 90.50 87 LYS A C 1
ATOM 673 O O . LYS A 1 87 ? -3.094 -7.212 12.160 1.00 90.50 87 LYS A O 1
ATOM 678 N N . ASN A 1 88 ? -5.249 -7.611 11.678 1.00 91.94 88 ASN A N 1
ATOM 679 C CA . ASN A 1 88 ? -5.090 -9.018 11.310 1.00 91.94 88 ASN A CA 1
ATOM 680 C C . ASN A 1 88 ? -4.706 -9.239 9.842 1.00 91.94 88 ASN A C 1
ATOM 682 O O . ASN A 1 88 ? -4.018 -10.208 9.531 1.00 91.94 88 ASN A O 1
ATOM 686 N N . GLU A 1 89 ? -5.123 -8.363 8.927 1.00 93.50 89 GLU A N 1
ATOM 687 C CA . GLU A 1 89 ? -4.996 -8.634 7.492 1.00 93.50 89 GLU A CA 1
ATOM 688 C C . GLU A 1 89 ? -4.863 -7.371 6.635 1.00 93.50 89 GLU A C 1
ATOM 690 O O . GLU A 1 89 ? -5.129 -6.255 7.077 1.00 93.50 89 GLU A O 1
ATOM 695 N N . VAL A 1 90 ? -4.435 -7.575 5.388 1.00 95.19 90 VAL A N 1
ATOM 696 C CA . VAL A 1 90 ? -4.435 -6.568 4.323 1.00 95.19 90 VAL A CA 1
ATOM 697 C C . VAL A 1 90 ? -5.240 -7.147 3.164 1.00 95.19 90 VAL A C 1
ATOM 699 O O . VAL A 1 90 ? -4.874 -8.196 2.630 1.00 95.19 90 VAL A O 1
ATOM 702 N N . LYS A 1 91 ? -6.335 -6.487 2.789 1.00 94.75 91 LYS A N 1
ATOM 703 C CA . LYS A 1 91 ? -7.254 -6.906 1.721 1.00 94.75 91 LYS A CA 1
ATOM 704 C C . LYS A 1 91 ? -7.279 -5.870 0.608 1.00 94.75 91 LYS A C 1
ATOM 706 O O . LYS A 1 91 ? -7.338 -4.682 0.896 1.00 94.75 91 LYS A O 1
ATOM 711 N N . ILE A 1 92 ? -7.284 -6.298 -0.651 1.00 92.94 92 ILE A N 1
ATOM 712 C CA . ILE A 1 92 ? -7.523 -5.385 -1.771 1.00 92.94 92 ILE A CA 1
ATOM 713 C C . ILE A 1 92 ? -9.023 -5.073 -1.863 1.00 92.94 92 ILE A C 1
ATOM 715 O O . ILE A 1 92 ? -9.860 -5.973 -1.809 1.00 92.94 92 ILE A O 1
ATOM 719 N N . VAL A 1 93 ? -9.357 -3.790 -1.942 1.00 87.31 93 VAL A N 1
ATOM 720 C CA . VAL A 1 93 ? -10.732 -3.278 -2.061 1.00 87.31 93 VAL A CA 1
ATOM 721 C C . VAL A 1 93 ? -11.034 -2.912 -3.507 1.00 87.31 93 VAL A C 1
ATOM 723 O O . VAL A 1 93 ? -12.155 -3.100 -3.974 1.00 87.31 93 VAL A O 1
ATOM 726 N N . LYS A 1 94 ? -10.030 -2.395 -4.219 1.00 79.00 94 LYS A N 1
ATOM 727 C CA . LYS A 1 94 ? -10.142 -2.019 -5.623 1.00 79.00 94 LYS A CA 1
ATOM 728 C C . LYS A 1 94 ? -8.805 -2.229 -6.324 1.00 79.00 94 LYS A C 1
ATOM 730 O O . LYS A 1 94 ? -7.777 -1.785 -5.813 1.00 79.00 94 LYS A O 1
ATOM 735 N N . ASP A 1 95 ? -8.869 -2.884 -7.475 1.00 70.06 95 ASP A N 1
ATOM 736 C CA . ASP A 1 95 ? -7.797 -2.966 -8.461 1.00 70.06 95 ASP A CA 1
ATOM 737 C C . ASP A 1 95 ? -8.330 -2.328 -9.745 1.00 70.06 95 ASP A C 1
ATOM 739 O O . ASP A 1 95 ? -9.374 -2.742 -10.253 1.00 70.06 95 ASP A O 1
ATOM 743 N N . ASN A 1 96 ? -7.673 -1.268 -10.196 1.00 59.12 96 ASN A N 1
ATOM 744 C CA . ASN A 1 96 ? -8.037 -0.521 -11.395 1.00 59.12 96 ASN A CA 1
ATOM 745 C C . ASN A 1 96 ? -6.944 -0.666 -12.474 1.00 59.12 96 ASN A C 1
ATOM 747 O O . ASN A 1 96 ? -6.619 0.311 -13.147 1.00 59.12 96 ASN A O 1
ATOM 751 N N . ASN A 1 97 ? -6.362 -1.863 -12.598 1.00 52.41 97 ASN A N 1
ATOM 752 C CA . ASN A 1 97 ? -5.518 -2.249 -13.735 1.00 52.41 97 ASN A CA 1
ATOM 753 C C . ASN A 1 97 ? -6.306 -2.400 -15.042 1.00 52.41 97 ASN A C 1
ATOM 755 O O . ASN A 1 97 ? -7.412 -2.990 -15.014 1.00 52.41 97 ASN A O 1
#

Foldseek 3Di:
DPDPPPPPPPPPVPPPPPPLPPADPVNQQVQQVVPDDDPDDQWDKDKDFPDWDDDPFWIWTKIWIWTAHPVRDDDIDIWIWIWTDGSVDIHTPDTPD

Secondary structure (DSSP, 8-state):
---SSSSTTSSSTT----------HHHHHHHHHTTSPP--TTEEEEEEEEEEEEETTEEEEEEEEEEEETTS-S--EEEEEEEEEESS-EEEEEE--